Protein AF-A0A9X8QDY4-F1 (afdb_monomer)

Structure (mmCIF, N/CA/C/O backbone):
data_AF-A0A9X8QDY4-F1
#
_entry.id   AF-A0A9X8QDY4-F1
#
loop_
_atom_site.group_PDB
_atom_site.id
_atom_site.type_symbol
_atom_site.label_atom_id
_atom_site.label_alt_id
_atom_site.label_comp_id
_atom_site.label_asym_id
_atom_site.label_entity_id
_atom_site.label_seq_id
_atom_site.pdbx_PDB_ins_code
_atom_site.Cartn_x
_atom_site.Cartn_y
_atom_site.Cartn_z
_atom_site.occupancy
_atom_site.B_iso_or_equiv
_atom_site.auth_seq_id
_atom_site.auth_comp_id
_atom_site.auth_asym_id
_atom_site.auth_atom_id
_atom_site.pdbx_PDB_model_num
ATOM 1 N N . MET A 1 1 ? 10.599 -0.840 6.357 1.00 89.19 1 MET A N 1
ATOM 2 C CA . MET A 1 1 ? 9.614 0.228 6.555 1.00 89.19 1 MET A CA 1
ATOM 3 C C . MET A 1 1 ? 8.288 -0.404 6.916 1.00 89.19 1 MET A C 1
ATOM 5 O O . MET A 1 1 ? 7.885 -1.383 6.295 1.00 89.19 1 MET A O 1
ATOM 9 N N . ILE A 1 2 ? 7.612 0.186 7.897 1.00 91.94 2 ILE A N 1
ATOM 10 C CA . ILE A 1 2 ? 6.273 -0.210 8.324 1.00 91.94 2 ILE A CA 1
ATOM 11 C C . ILE A 1 2 ? 5.348 0.997 8.178 1.00 91.94 2 ILE A C 1
ATOM 13 O O . ILE A 1 2 ? 5.581 2.041 8.795 1.00 91.94 2 ILE A O 1
ATOM 17 N N . LEU A 1 3 ? 4.299 0.845 7.373 1.00 94.69 3 LEU A N 1
ATOM 18 C CA . LEU A 1 3 ? 3.211 1.811 7.234 1.00 94.69 3 LEU A CA 1
ATOM 19 C C . LEU A 1 3 ? 1.990 1.316 7.999 1.00 94.69 3 LEU A C 1
ATOM 21 O O . LEU A 1 3 ? 1.683 0.129 7.953 1.00 94.69 3 LEU A O 1
ATOM 25 N N . LYS A 1 4 ? 1.263 2.221 8.648 1.00 96.12 4 LYS A N 1
ATOM 26 C CA . LYS A 1 4 ? -0.057 1.973 9.226 1.00 96.12 4 LYS A CA 1
ATOM 27 C C . LYS A 1 4 ? -1.100 2.750 8.430 1.00 96.12 4 LYS A C 1
ATOM 29 O O . LYS A 1 4 ? -1.069 3.975 8.395 1.00 96.12 4 LYS A O 1
ATOM 34 N N . ILE A 1 5 ? -2.016 2.030 7.796 1.00 96.69 5 ILE A N 1
ATOM 35 C CA . ILE A 1 5 ? -3.130 2.558 7.008 1.00 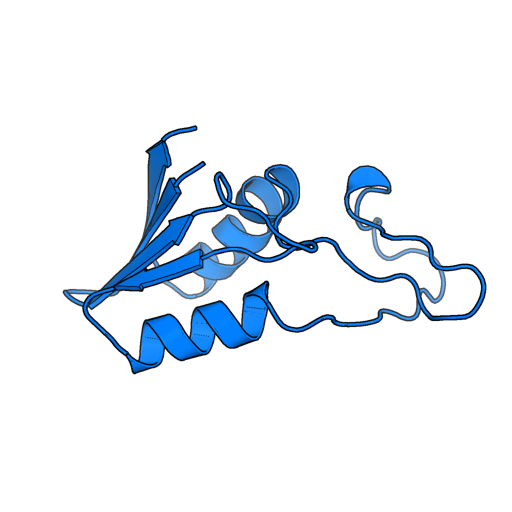96.69 5 ILE A CA 1
ATOM 36 C C . ILE A 1 5 ? -4.377 2.533 7.886 1.00 96.69 5 ILE A C 1
ATOM 38 O O . 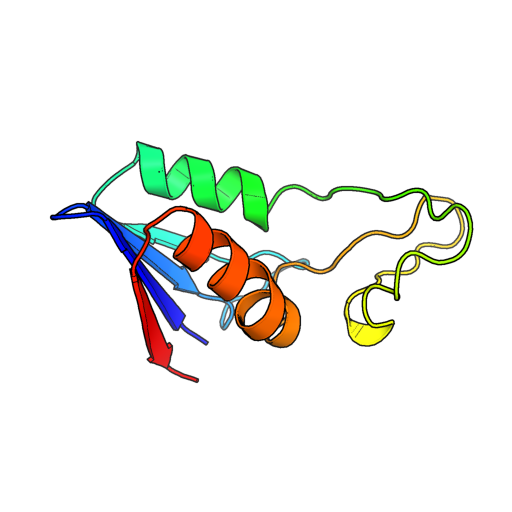ILE A 1 5 ? -4.646 1.505 8.503 1.00 96.69 5 ILE A O 1
ATOM 42 N N . LYS A 1 6 ? -5.134 3.630 7.961 1.00 96.56 6 LYS A N 1
ATOM 43 C CA . LYS A 1 6 ? -6.345 3.738 8.790 1.00 96.56 6 LYS A CA 1
ATOM 44 C C . LYS A 1 6 ? -7.531 4.299 8.014 1.00 96.56 6 LYS A C 1
ATOM 46 O O . LYS A 1 6 ? -7.357 5.200 7.193 1.00 96.56 6 LYS A O 1
ATOM 51 N N . ARG A 1 7 ? -8.734 3.829 8.348 1.00 92.81 7 ARG A N 1
ATOM 52 C CA . ARG A 1 7 ? -10.015 4.430 7.953 1.00 92.81 7 ARG A CA 1
ATOM 53 C C . ARG A 1 7 ? -11.031 4.234 9.076 1.00 92.81 7 ARG A C 1
ATOM 55 O O . ARG A 1 7 ? -11.520 3.132 9.282 1.00 92.81 7 ARG A O 1
ATOM 62 N N . GLY A 1 8 ? -11.342 5.303 9.807 1.00 91.31 8 GLY A N 1
ATOM 63 C CA . GLY A 1 8 ? -12.108 5.175 11.048 1.00 91.31 8 GLY A CA 1
ATOM 64 C C . GLY A 1 8 ? -11.343 4.327 12.070 1.00 91.31 8 GLY A C 1
ATOM 65 O O . GLY A 1 8 ? -10.165 4.583 12.320 1.00 91.31 8 GLY A O 1
ATOM 66 N N . GLU A 1 9 ? -12.003 3.315 12.632 1.00 93.38 9 GLU A N 1
ATOM 67 C CA . GLU A 1 9 ? -11.407 2.370 13.591 1.00 93.38 9 GLU A CA 1
ATOM 68 C C . GLU A 1 9 ? -10.649 1.213 12.914 1.00 93.38 9 GLU A C 1
ATOM 70 O O . GLU A 1 9 ? -9.846 0.522 13.551 1.00 93.38 9 GLU A O 1
ATOM 75 N N . ASP A 1 10 ? -10.860 1.021 11.610 1.00 94.88 10 ASP A N 1
ATOM 76 C CA . ASP A 1 10 ? -10.175 -0.003 10.832 1.00 94.88 10 ASP A CA 1
ATOM 77 C C . ASP A 1 10 ? -8.737 0.416 10.532 1.00 94.88 10 ASP A C 1
ATOM 79 O O . ASP A 1 10 ? -8.461 1.549 10.119 1.00 94.88 10 ASP A O 1
ATOM 83 N N . PHE A 1 11 ? -7.805 -0.522 10.683 1.00 96.12 11 PHE A N 1
ATOM 84 C CA . PHE A 1 11 ? -6.410 -0.328 10.340 1.00 96.12 11 PHE A CA 1
ATOM 85 C C . PHE A 1 11 ? -5.744 -1.579 9.766 1.00 96.12 11 PHE A C 1
ATOM 87 O O . PHE A 1 11 ? -6.085 -2.725 10.066 1.00 96.12 11 PHE A O 1
ATOM 94 N N . ALA A 1 12 ? -4.709 -1.329 8.974 1.00 97.25 12 ALA A N 1
ATOM 95 C CA . ALA A 1 12 ? -3.792 -2.338 8.480 1.00 97.25 12 ALA A CA 1
ATOM 96 C C . ALA A 1 12 ? -2.350 -1.830 8.539 1.00 97.25 12 ALA A C 1
ATOM 98 O O . ALA A 1 12 ? -2.091 -0.630 8.5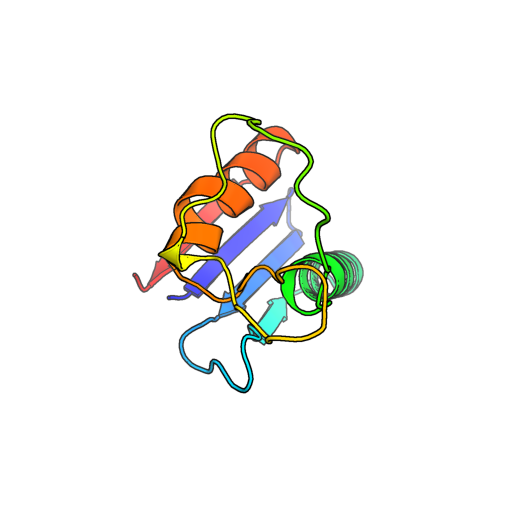15 1.00 97.25 12 ALA A O 1
ATOM 99 N N . PHE A 1 13 ? -1.409 -2.754 8.608 1.00 95.81 13 PHE A N 1
ATOM 100 C CA . PHE A 1 13 ? 0.016 -2.532 8.534 1.00 95.81 13 PHE A CA 1
ATOM 101 C C . PHE A 1 13 ? 0.551 -3.103 7.230 1.00 95.81 13 PHE A C 1
ATOM 103 O O . PHE A 1 13 ? 0.154 -4.193 6.821 1.00 95.81 13 PHE A O 1
ATOM 110 N N . ILE A 1 14 ? 1.468 -2.372 6.608 1.00 94.94 14 ILE A N 1
ATOM 111 C CA . ILE A 1 14 ? 2.252 -2.825 5.463 1.00 94.94 14 ILE A CA 1
ATOM 112 C C . ILE A 1 14 ? 3.704 -2.815 5.893 1.00 94.94 14 ILE A C 1
ATOM 114 O O . ILE A 1 14 ? 4.252 -1.757 6.199 1.00 94.94 14 ILE A O 1
ATOM 118 N N . ASP A 1 15 ? 4.310 -3.990 5.905 1.00 93.31 15 ASP A N 1
ATOM 119 C CA . ASP A 1 15 ? 5.697 -4.194 6.284 1.00 93.31 15 ASP A CA 1
ATOM 120 C C . ASP A 1 15 ? 6.494 -4.681 5.071 1.00 93.31 15 ASP A C 1
ATOM 122 O O . ASP A 1 15 ? 6.219 -5.744 4.507 1.00 93.31 15 ASP A O 1
ATOM 126 N N . ASN A 1 16 ? 7.474 -3.877 4.656 1.00 88.88 16 ASN A N 1
ATOM 127 C CA . ASN A 1 16 ? 8.397 -4.216 3.575 1.00 88.88 16 ASN A CA 1
ATOM 128 C C . ASN A 1 16 ? 9.814 -4.572 4.062 1.00 88.88 16 ASN A C 1
ATOM 130 O O . ASN A 1 16 ? 10.700 -4.759 3.234 1.00 88.88 16 ASN A O 1
ATOM 134 N N . GLU A 1 17 ? 10.059 -4.644 5.376 1.00 81.75 17 GLU A N 1
ATOM 135 C CA . GLU A 1 17 ? 11.343 -5.119 5.917 1.00 81.75 17 GLU A CA 1
ATOM 136 C C . GLU A 1 17 ? 11.541 -6.621 5.699 1.00 81.75 17 GLU A C 1
ATOM 138 O O . GLU A 1 17 ? 12.673 -7.072 5.553 1.00 81.75 17 GLU A O 1
ATOM 143 N N . GLY A 1 18 ? 10.450 -7.385 5.623 1.00 63.00 18 GLY A N 1
ATOM 144 C CA . GLY A 1 18 ? 10.455 -8.814 5.311 1.00 63.00 18 GLY A CA 1
ATOM 145 C C . GLY A 1 18 ? 10.272 -9.148 3.827 1.00 63.00 18 GLY A C 1
ATOM 146 O O . GLY A 1 18 ? 9.671 -10.181 3.542 1.00 63.00 18 GLY A O 1
ATOM 147 N N . ASP A 1 19 ? 10.697 -8.285 2.894 1.00 63.53 19 ASP A N 1
ATOM 148 C CA . ASP A 1 19 ? 10.486 -8.502 1.452 1.00 63.53 19 ASP A CA 1
ATOM 149 C C . ASP A 1 19 ? 11.067 -9.848 0.982 1.00 63.53 19 ASP A C 1
ATOM 151 O O . ASP A 1 19 ? 12.275 -10.088 1.027 1.00 63.53 19 ASP A O 1
ATOM 155 N N . ILE A 1 20 ? 10.183 -10.723 0.500 1.00 64.38 20 ILE A N 1
ATOM 156 C CA . ILE A 1 20 ? 10.519 -11.965 -0.192 1.00 64.38 20 ILE A CA 1
ATOM 157 C C . ILE A 1 20 ? 9.858 -11.888 -1.568 1.00 64.38 20 ILE A C 1
ATOM 159 O O . ILE A 1 20 ? 8.634 -11.824 -1.669 1.00 64.38 20 ILE A O 1
ATOM 163 N N . GLN A 1 21 ? 10.659 -11.946 -2.636 1.00 72.06 21 GLN A N 1
ATOM 164 C CA . GLN A 1 21 ? 10.173 -11.970 -4.026 1.00 72.06 21 GLN A CA 1
ATOM 165 C C . GLN A 1 21 ? 9.330 -10.742 -4.443 1.00 72.06 21 GLN A C 1
ATOM 167 O O . GLN A 1 21 ? 8.381 -10.886 -5.216 1.00 72.06 21 GLN A O 1
ATOM 172 N N . HIS A 1 22 ? 9.690 -9.536 -3.988 1.00 78.94 22 HIS A N 1
ATOM 173 C CA . HIS A 1 22 ? 9.008 -8.277 -4.332 1.00 78.94 22 HIS A CA 1
ATOM 174 C C . HIS A 1 22 ? 7.589 -8.175 -3.761 1.00 78.94 22 HIS A C 1
ATOM 176 O O . HIS A 1 22 ? 6.675 -7.665 -4.417 1.00 78.94 22 HIS A O 1
ATOM 182 N N . LYS A 1 23 ? 7.406 -8.678 -2.538 1.00 85.88 23 LYS A N 1
ATOM 183 C CA . LYS A 1 23 ? 6.130 -8.681 -1.815 1.00 85.88 23 LYS A CA 1
ATOM 184 C C . LYS A 1 23 ? 6.280 -8.022 -0.454 1.00 85.88 23 LYS A C 1
ATOM 186 O O . LYS A 1 23 ? 7.353 -8.005 0.138 1.00 85.88 23 LYS A O 1
ATOM 191 N N . VAL A 1 24 ? 5.179 -7.490 0.051 1.00 90.62 24 VAL A N 1
ATOM 192 C CA . VAL A 1 24 ? 5.076 -6.924 1.398 1.00 90.62 24 VAL A CA 1
ATOM 193 C C . VAL A 1 24 ? 4.212 -7.817 2.270 1.00 90.62 24 VAL A C 1
ATOM 195 O O . VAL A 1 24 ? 3.320 -8.510 1.783 1.00 90.62 24 VAL A O 1
ATOM 198 N N . ARG A 1 25 ? 4.427 -7.776 3.580 1.00 93.38 25 ARG A N 1
ATOM 199 C CA . ARG A 1 25 ? 3.498 -8.381 4.530 1.00 93.38 25 ARG A CA 1
ATOM 200 C C . ARG A 1 25 ? 2.389 -7.383 4.844 1.00 93.38 25 ARG A C 1
ATOM 202 O O . ARG A 1 25 ? 2.677 -6.240 5.192 1.00 93.38 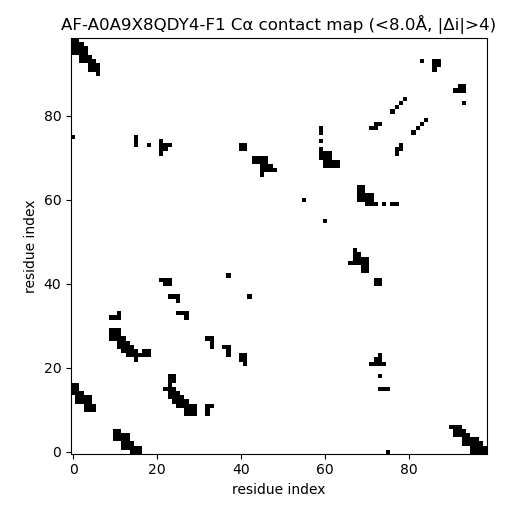25 ARG A O 1
ATOM 209 N N . VAL A 1 26 ? 1.136 -7.831 4.769 1.00 94.25 26 VAL A N 1
ATOM 210 C CA . VAL A 1 26 ? -0.034 -7.044 5.178 1.00 94.25 26 VAL A CA 1
ATOM 211 C C . VAL A 1 26 ? -0.730 -7.729 6.354 1.00 94.25 26 VAL A C 1
ATOM 213 O O . VAL A 1 26 ? -0.947 -8.939 6.337 1.00 94.25 26 VAL A O 1
ATOM 216 N N . SER A 1 27 ? -1.054 -6.976 7.401 1.00 95.62 27 SER A N 1
ATOM 217 C CA . SER A 1 27 ? -1.782 -7.461 8.586 1.00 95.62 27 SER A CA 1
ATOM 218 C C . SER A 1 27 ? -2.657 -6.351 9.168 1.00 95.62 27 SER A C 1
ATOM 220 O O . SER A 1 27 ? -2.491 -5.201 8.792 1.00 95.62 27 SER A O 1
ATOM 222 N N . GLY A 1 28 ? -3.615 -6.635 10.049 1.00 95.50 28 GLY A N 1
ATOM 223 C CA . GLY A 1 28 ? -4.521 -5.597 10.558 1.00 95.50 28 GLY A CA 1
ATOM 224 C C . GLY A 1 28 ? -5.692 -6.150 11.356 1.00 95.50 28 GLY A C 1
ATOM 225 O O . GLY A 1 28 ? -5.794 -7.362 11.529 1.00 95.50 28 GLY A O 1
ATOM 226 N N . ASN A 1 29 ? -6.563 -5.260 11.834 1.00 95.69 29 ASN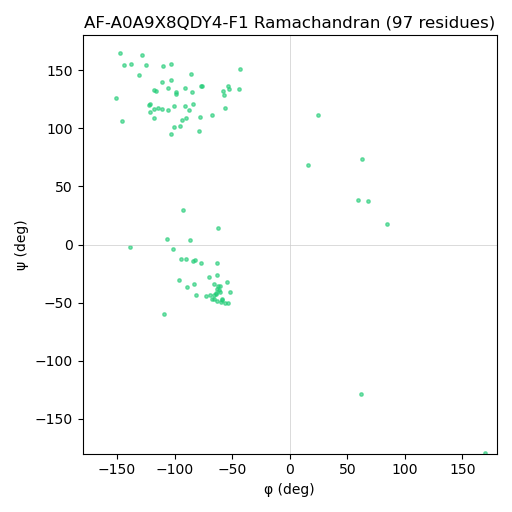 A N 1
ATOM 227 C CA . ASN A 1 29 ? -7.791 -5.637 12.546 1.00 95.69 29 ASN A CA 1
ATOM 228 C C . ASN A 1 29 ? -9.004 -5.821 11.615 1.00 95.69 29 ASN A C 1
ATOM 230 O O . ASN A 1 29 ? -10.013 -6.362 12.051 1.00 95.69 29 ASN A O 1
ATOM 234 N N . ASN A 1 30 ? -8.912 -5.392 10.352 1.00 95.38 30 ASN A N 1
ATOM 235 C CA . ASN A 1 30 ? -9.981 -5.516 9.366 1.00 95.38 30 ASN A CA 1
ATOM 236 C C . ASN A 1 30 ? -9.535 -6.394 8.187 1.00 95.38 30 ASN A C 1
ATOM 238 O O . ASN A 1 30 ? -8.713 -5.984 7.364 1.00 95.38 30 ASN A O 1
ATOM 242 N N . GLU A 1 31 ? -10.091 -7.603 8.084 1.00 95.12 31 GLU A N 1
ATOM 243 C CA . GLU A 1 31 ? -9.708 -8.577 7.052 1.00 95.12 31 GLU A CA 1
ATOM 244 C C . GLU A 1 31 ? -9.983 -8.090 5.624 1.00 95.12 31 GLU A C 1
ATOM 246 O O . GLU A 1 31 ? -9.197 -8.360 4.716 1.00 95.12 31 GLU A O 1
ATOM 251 N N . SER A 1 32 ? -11.073 -7.346 5.413 1.00 94.31 32 SER A N 1
ATOM 252 C CA . SER A 1 32 ? -11.436 -6.815 4.094 1.00 94.31 32 SER A CA 1
ATOM 253 C C . SER A 1 32 ? -10.415 -5.784 3.609 1.00 94.31 32 SER A C 1
ATOM 255 O O . SER A 1 32 ? -9.954 -5.841 2.464 1.00 94.31 32 SER A O 1
ATOM 257 N N . LEU A 1 3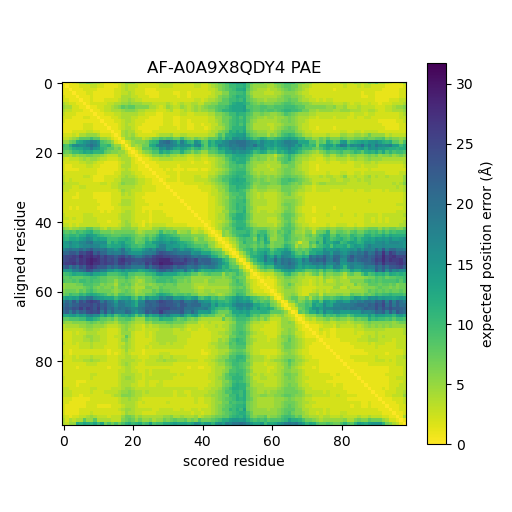3 ? -9.993 -4.882 4.501 1.00 94.94 33 LEU A N 1
ATOM 258 C CA . LEU A 1 33 ? -8.934 -3.912 4.240 1.00 94.94 33 LEU A CA 1
ATOM 259 C C . LEU A 1 33 ? -7.601 -4.617 3.972 1.00 94.94 33 LEU A C 1
ATOM 261 O O . LEU A 1 33 ? -6.958 -4.335 2.963 1.00 94.94 33 LEU A O 1
ATOM 265 N N . VAL A 1 34 ? -7.215 -5.567 4.829 1.00 96.12 34 VAL A N 1
ATOM 266 C CA . VAL A 1 34 ? -5.978 -6.350 4.674 1.00 96.12 34 VAL A CA 1
ATOM 267 C C . VAL A 1 34 ? -5.947 -7.057 3.321 1.00 96.12 34 VAL A C 1
ATOM 269 O O . VAL A 1 34 ? -4.989 -6.891 2.571 1.00 96.12 34 VAL A O 1
ATOM 272 N N . LYS A 1 35 ? -7.014 -7.777 2.961 1.00 95.19 35 LYS A N 1
ATOM 273 C CA . LYS A 1 35 ? -7.116 -8.494 1.684 1.00 95.19 35 LYS A CA 1
ATOM 274 C C . LYS A 1 35 ? -7.080 -7.550 0.483 1.00 95.19 35 LYS A C 1
ATOM 276 O O . LYS A 1 35 ? -6.477 -7.870 -0.537 1.00 95.19 35 LYS A O 1
ATOM 281 N N . SER A 1 36 ? -7.709 -6.383 0.593 1.00 93.19 36 SER A N 1
ATOM 282 C CA . SER A 1 36 ? -7.696 -5.376 -0.472 1.00 93.19 36 SER A CA 1
ATOM 283 C C . SER A 1 36 ? -6.290 -4.816 -0.698 1.00 93.19 36 SER A C 1
ATOM 285 O O . SER A 1 36 ? -5.828 -4.760 -1.835 1.00 93.19 36 SER A O 1
ATOM 287 N N . LEU A 1 37 ? -5.585 -4.456 0.377 1.00 94.50 37 LEU A N 1
ATOM 288 C CA . LEU A 1 37 ? -4.205 -3.970 0.310 1.00 94.50 37 LEU A CA 1
ATOM 289 C C . LEU A 1 37 ? -3.248 -5.051 -0.214 1.00 94.50 37 LEU A C 1
ATOM 291 O O . LEU A 1 37 ? -2.411 -4.755 -1.066 1.00 94.50 37 LEU A O 1
ATOM 295 N N . ASP A 1 38 ? -3.407 -6.298 0.236 1.00 93.25 38 ASP A N 1
ATOM 296 C CA . ASP A 1 38 ? -2.629 -7.446 -0.241 1.00 93.25 38 ASP A CA 1
ATOM 297 C C . ASP A 1 38 ? -2.807 -7.653 -1.753 1.00 93.25 38 ASP A C 1
ATOM 299 O O . ASP A 1 38 ? -1.828 -7.701 -2.496 1.00 93.25 38 ASP A O 1
ATOM 303 N N . ASN A 1 39 ? -4.051 -7.632 -2.241 1.00 90.75 39 ASN A N 1
ATOM 304 C CA . ASN A 1 39 ? -4.344 -7.734 -3.672 1.00 90.75 39 ASN A CA 1
ATOM 305 C C . ASN A 1 39 ? -3.722 -6.594 -4.492 1.00 90.75 39 ASN A C 1
ATOM 307 O O . ASN A 1 39 ? -3.302 -6.805 -5.629 1.00 90.75 39 ASN A O 1
ATOM 311 N N . ILE A 1 40 ? -3.656 -5.378 -3.948 1.00 89.44 40 ILE A N 1
ATOM 312 C CA . ILE A 1 40 ? -3.054 -4.245 -4.659 1.00 89.44 40 ILE A CA 1
ATOM 313 C C . ILE A 1 40 ? -1.529 -4.380 -4.710 1.00 89.44 40 ILE A C 1
ATOM 315 O O . ILE A 1 40 ? -0.932 -4.140 -5.765 1.00 89.44 40 ILE A O 1
ATOM 319 N N . LEU A 1 41 ? -0.897 -4.749 -3.593 1.00 90.62 41 LEU A N 1
ATOM 320 C CA . LEU A 1 41 ? 0.557 -4.692 -3.420 1.00 90.62 41 LEU A CA 1
ATOM 321 C C . LEU A 1 41 ? 1.276 -5.968 -3.865 1.00 90.62 41 LEU A C 1
ATOM 323 O O . LEU A 1 41 ? 2.354 -5.873 -4.445 1.00 90.62 41 LEU A O 1
ATOM 327 N N . ASN A 1 42 ? 0.680 -7.141 -3.649 1.00 89.31 42 ASN A N 1
ATOM 328 C CA . ASN A 1 42 ? 1.336 -8.435 -3.858 1.00 89.31 42 ASN A CA 1
ATOM 329 C C . ASN A 1 42 ? 0.952 -9.131 -5.172 1.00 89.31 42 ASN A C 1
ATOM 331 O O . ASN A 1 42 ? 1.541 -10.161 -5.517 1.00 89.31 42 ASN A O 1
ATOM 335 N N . VAL A 1 43 ? 0.019 -8.560 -5.945 1.00 83.81 43 VAL A N 1
ATOM 336 C CA . VAL A 1 43 ? -0.256 -8.991 -7.323 1.00 83.81 43 VAL A CA 1
ATOM 337 C C . VAL A 1 43 ? 0.726 -8.323 -8.285 1.00 83.81 43 VAL A C 1
ATOM 339 O O . VAL A 1 43 ? 0.766 -7.092 -8.426 1.00 83.81 43 VAL A O 1
ATOM 342 N N . GLN A 1 44 ? 1.484 -9.157 -9.003 1.00 72.81 44 GLN A N 1
ATOM 343 C CA . GLN A 1 44 ? 2.344 -8.722 -10.101 1.00 72.81 44 GLN A CA 1
ATOM 344 C C . GLN A 1 44 ? 1.483 -8.219 -11.264 1.00 72.81 44 GLN A C 1
ATOM 346 O O . GLN A 1 44 ? 0.787 -8.986 -11.927 1.00 72.81 44 GLN A O 1
ATOM 351 N N . THR A 1 45 ? 1.530 -6.914 -11.523 1.00 67.56 45 THR A N 1
ATOM 352 C CA . THR A 1 45 ? 0.844 -6.294 -12.663 1.00 67.56 45 THR A CA 1
ATOM 353 C C . THR A 1 45 ? 1.877 -5.935 -13.729 1.00 67.56 45 THR A C 1
ATOM 355 O O . THR A 1 45 ? 2.752 -5.102 -13.490 1.00 67.56 45 THR A O 1
ATOM 358 N N . GLY A 1 46 ? 1.792 -6.567 -14.902 1.00 64.62 46 GLY A N 1
ATOM 359 C CA . GLY A 1 46 ? 2.570 -6.166 -16.076 1.00 64.62 46 GLY A CA 1
ATOM 360 C C . GLY A 1 46 ? 1.962 -4.923 -16.723 1.00 64.62 46 GLY A C 1
ATOM 361 O O . GLY A 1 46 ? 0.746 -4.847 -16.895 1.00 64.62 46 GLY A O 1
ATOM 362 N N . ILE A 1 47 ? 2.793 -3.957 -17.105 1.00 62.91 47 ILE A N 1
ATOM 363 C CA . ILE A 1 47 ? 2.359 -2.728 -17.781 1.00 62.91 47 ILE A CA 1
ATOM 364 C C . ILE A 1 47 ? 2.969 -2.631 -19.177 1.00 62.91 47 ILE A C 1
ATOM 366 O O . ILE A 1 47 ? 4.166 -2.831 -19.385 1.00 62.91 47 ILE A O 1
ATOM 370 N N . ARG A 1 48 ? 2.122 -2.312 -20.162 1.00 59.69 48 ARG A N 1
ATOM 371 C CA . ARG A 1 48 ? 2.538 -2.049 -21.545 1.00 59.69 48 ARG A CA 1
ATOM 372 C C . ARG A 1 48 ? 2.753 -0.551 -21.717 1.00 59.69 48 ARG A C 1
ATOM 374 O O . ARG A 1 48 ? 1.794 0.211 -21.780 1.00 59.69 48 ARG A O 1
ATOM 381 N N . PHE A 1 49 ? 4.010 -0.135 -21.811 1.00 57.31 49 PHE A N 1
ATOM 382 C CA . PHE A 1 49 ? 4.355 1.253 -22.100 1.00 57.31 49 PHE A CA 1
ATOM 383 C C . PHE A 1 49 ? 4.173 1.530 -23.598 1.00 57.31 49 PHE A C 1
ATOM 385 O O . PHE A 1 49 ? 4.943 1.043 -24.422 1.00 57.31 49 PHE A O 1
ATOM 392 N N . ARG A 1 50 ? 3.163 2.322 -23.963 1.00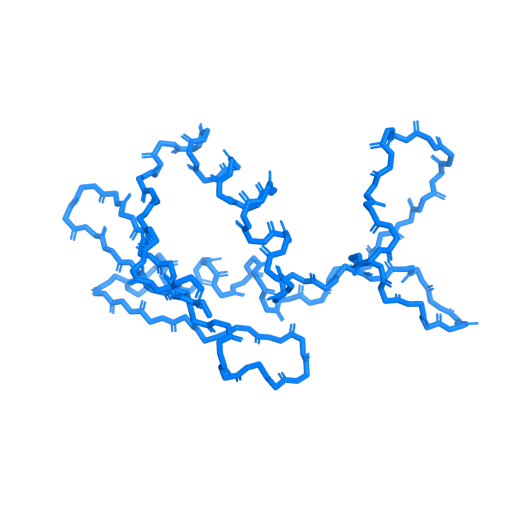 51.31 50 ARG A N 1
ATOM 393 C CA . ARG A 1 50 ? 3.151 3.063 -25.231 1.00 51.31 50 ARG A CA 1
ATOM 394 C C . ARG A 1 50 ? 3.553 4.491 -24.888 1.00 51.31 50 ARG A C 1
ATOM 396 O O . ARG A 1 50 ? 2.740 5.179 -24.298 1.00 51.31 50 ARG A O 1
ATOM 403 N N . GLY A 1 51 ? 4.816 4.834 -25.155 1.00 51.41 51 GLY A N 1
ATOM 404 C CA . GLY A 1 51 ? 5.421 6.175 -25.093 1.00 51.41 51 GLY A CA 1
ATOM 405 C C . GLY A 1 51 ? 4.778 7.217 -24.164 1.00 51.41 51 GLY A C 1
ATOM 406 O O . GLY A 1 51 ? 3.722 7.751 -24.467 1.00 51.41 51 GLY A O 1
ATOM 407 N N . GLU A 1 52 ? 5.501 7.562 -23.096 1.00 47.06 52 GLU A N 1
ATOM 408 C CA . GLU A 1 52 ? 5.398 8.836 -22.362 1.00 47.06 52 GLU A CA 1
ATOM 409 C C . GLU A 1 52 ? 4.067 9.178 -21.669 1.00 47.06 52 GLU A C 1
ATOM 411 O O . GLU A 1 52 ? 3.385 10.146 -21.986 1.00 47.06 52 GLU A O 1
ATOM 416 N N . ILE A 1 53 ? 3.791 8.494 -20.558 1.00 45.28 53 ILE A N 1
ATOM 417 C CA . ILE A 1 53 ? 3.100 9.136 -19.430 1.00 45.28 53 ILE A CA 1
ATOM 418 C C . ILE A 1 53 ? 4.176 9.409 -18.383 1.00 45.28 53 ILE A C 1
ATOM 420 O O . ILE A 1 53 ? 4.528 8.475 -17.673 1.00 45.28 53 ILE A O 1
ATOM 424 N N . LYS A 1 54 ? 4.751 10.626 -18.351 1.00 50.19 54 LYS A N 1
ATOM 425 C CA . LYS A 1 54 ? 5.645 11.177 -17.293 1.00 50.19 54 LYS A CA 1
ATOM 426 C C . LYS A 1 54 ? 6.228 10.111 -16.324 1.00 50.19 54 LYS A C 1
ATOM 428 O O . LYS A 1 54 ? 5.826 10.048 -15.167 1.00 50.19 54 LYS A O 1
ATOM 433 N N . GLY A 1 55 ? 7.113 9.256 -16.853 1.00 62.06 55 GLY A N 1
ATOM 434 C CA . GLY A 1 55 ? 7.312 7.835 -16.509 1.00 62.06 55 GLY A CA 1
ATOM 435 C C . GLY A 1 55 ? 7.326 7.387 -15.041 1.00 62.06 55 GLY A C 1
ATOM 436 O O . GLY A 1 55 ? 7.796 8.077 -14.141 1.00 62.06 55 GLY A O 1
ATOM 437 N N . ILE A 1 56 ? 6.909 6.133 -14.830 1.00 67.12 56 ILE A N 1
ATOM 438 C CA . ILE A 1 56 ? 7.256 5.359 -13.630 1.00 67.12 56 ILE A CA 1
ATOM 439 C C . ILE A 1 56 ? 8.794 5.291 -13.540 1.00 67.12 56 ILE A C 1
ATOM 441 O O . ILE A 1 56 ? 9.436 4.906 -14.523 1.00 67.12 56 ILE A O 1
ATOM 445 N N . PRO A 1 57 ? 9.408 5.643 -12.395 1.00 74.88 57 PRO A N 1
ATOM 446 C CA . PRO A 1 57 ? 10.853 5.633 -12.230 1.00 74.88 57 PRO A CA 1
ATOM 447 C C . PRO A 1 57 ? 11.459 4.280 -12.600 1.00 74.88 57 PRO A C 1
ATOM 449 O O . PRO A 1 57 ? 10.971 3.245 -12.153 1.00 74.88 57 PRO A O 1
ATOM 452 N N . HIS A 1 58 ? 12.579 4.279 -13.330 1.00 74.94 58 HIS A N 1
ATOM 453 C CA . HIS A 1 58 ? 13.263 3.040 -13.733 1.00 74.94 58 HIS A CA 1
ATOM 454 C C . HIS A 1 58 ? 13.595 2.122 -12.546 1.00 74.94 58 HIS A C 1
ATOM 456 O O . HIS A 1 58 ? 13.532 0.908 -12.687 1.00 74.94 58 HIS A O 1
ATOM 462 N N . LYS A 1 59 ? 13.874 2.690 -11.364 1.00 79.75 59 LYS A N 1
ATOM 463 C CA . LYS A 1 59 ? 14.115 1.945 -10.112 1.00 79.75 59 LYS A CA 1
ATOM 464 C C . LYS A 1 59 ? 12.917 1.131 -9.605 1.00 79.75 59 LYS A C 1
ATOM 466 O O . LYS A 1 59 ? 13.092 0.281 -8.741 1.00 79.75 59 LYS A O 1
ATOM 471 N N . LEU A 1 60 ? 11.714 1.404 -10.108 1.00 81.31 60 LEU A N 1
ATOM 472 C CA . LEU A 1 60 ? 10.510 0.629 -9.817 1.00 81.31 60 LEU A CA 1
ATOM 473 C C . LEU A 1 60 ? 10.240 -0.446 -10.869 1.00 81.31 60 LEU A C 1
ATOM 475 O O . LEU A 1 60 ? 9.387 -1.294 -10.639 1.00 81.31 60 LEU A O 1
ATOM 479 N N . ILE A 1 61 ? 10.924 -0.412 -12.015 1.00 78.31 61 ILE A N 1
ATOM 480 C CA . ILE A 1 61 ? 10.671 -1.324 -13.126 1.00 78.31 61 ILE A CA 1
ATOM 481 C C . ILE A 1 61 ? 11.558 -2.559 -12.988 1.00 78.31 61 ILE A C 1
ATOM 483 O O . ILE A 1 61 ? 12.783 -2.473 -13.068 1.00 78.31 61 ILE A O 1
ATOM 487 N N . THR A 1 62 ? 10.935 -3.722 -12.872 1.00 76.88 62 THR A N 1
ATOM 488 C CA . THR A 1 62 ? 11.588 -5.021 -13.029 1.00 76.88 62 THR A CA 1
ATOM 489 C C . THR A 1 62 ? 11.556 -5.401 -14.512 1.00 76.88 62 THR A C 1
ATOM 491 O O . THR A 1 62 ? 10.491 -5.516 -15.125 1.00 76.88 62 THR A O 1
ATOM 494 N N . LYS A 1 63 ? 12.740 -5.501 -15.131 1.00 70.00 63 LYS A N 1
ATOM 495 C CA . LYS A 1 63 ? 12.901 -5.845 -16.551 1.00 70.00 63 LYS A CA 1
ATOM 496 C C . LYS A 1 63 ? 13.142 -7.345 -16.691 1.00 70.00 63 LYS A C 1
ATOM 498 O O . LYS A 1 63 ? 14.274 -7.780 -16.524 1.00 70.00 63 LYS A O 1
ATOM 503 N N . ASP A 1 64 ? 12.116 -8.098 -17.074 1.00 60.44 64 ASP A N 1
ATOM 504 C CA . ASP A 1 64 ? 12.297 -9.466 -17.567 1.00 60.44 64 ASP A CA 1
ATOM 505 C C . ASP A 1 64 ? 12.230 -9.471 -19.092 1.00 60.44 64 ASP A C 1
ATOM 507 O O . ASP A 1 64 ? 11.225 -9.085 -19.690 1.00 60.44 64 ASP A O 1
ATOM 511 N N . GLY A 1 65 ? 13.324 -9.900 -19.726 1.00 51.03 65 GLY A N 1
ATOM 512 C CA . GLY A 1 65 ? 13.638 -9.719 -21.151 1.00 51.03 65 GLY A CA 1
ATOM 513 C C . GLY A 1 65 ? 12.694 -10.355 -22.182 1.00 51.03 65 GLY A C 1
ATOM 514 O O . GLY A 1 65 ? 13.074 -10.452 -23.345 1.00 51.03 65 GLY A O 1
ATOM 515 N N . LYS A 1 66 ? 11.489 -10.797 -21.801 1.00 56.84 66 LYS A N 1
ATOM 516 C CA . LYS A 1 66 ? 10.473 -11.361 -22.710 1.00 56.84 66 LYS A CA 1
ATOM 517 C C . LYS A 1 66 ? 9.025 -10.921 -22.428 1.00 56.84 66 LYS A C 1
ATOM 519 O O . LYS A 1 66 ? 8.143 -11.291 -23.195 1.00 56.84 66 LYS A O 1
ATOM 524 N N . ASN A 1 67 ? 8.765 -10.126 -21.387 1.00 61.41 67 ASN A N 1
ATOM 525 C CA . ASN A 1 67 ? 7.412 -9.773 -20.930 1.00 61.41 67 ASN A CA 1
ATOM 526 C C . ASN A 1 67 ? 7.228 -8.251 -20.784 1.00 61.41 67 ASN A C 1
ATOM 528 O O . ASN A 1 67 ? 8.220 -7.521 -20.744 1.00 61.41 67 ASN A O 1
ATOM 532 N N . PRO A 1 68 ? 5.980 -7.735 -20.713 1.00 66.56 68 PRO A N 1
ATOM 533 C CA . PRO A 1 68 ? 5.766 -6.351 -20.303 1.00 66.56 68 PRO A CA 1
ATOM 534 C C . PRO A 1 68 ? 6.478 -6.096 -18.972 1.00 66.56 68 PRO A C 1
ATOM 536 O O . PRO A 1 68 ? 6.363 -6.897 -18.046 1.00 66.56 68 PRO A O 1
ATOM 539 N N . SER A 1 69 ? 7.197 -4.977 -18.897 1.00 73.50 69 SER A N 1
ATOM 540 C CA . SER A 1 69 ? 7.824 -4.475 -17.677 1.00 73.50 69 SER A CA 1
ATOM 541 C C . SER A 1 69 ? 6.867 -4.568 -16.487 1.00 73.50 69 SER A C 1
ATOM 543 O O . SER A 1 69 ? 5.698 -4.183 -16.584 1.00 73.50 69 SER A O 1
ATOM 545 N N . THR A 1 70 ? 7.358 -5.061 -15.358 1.00 78.25 70 THR A N 1
ATOM 546 C CA . THR A 1 70 ? 6.590 -5.180 -14.113 1.00 78.25 70 THR A CA 1
ATOM 547 C C . THR A 1 70 ? 6.997 -4.077 -13.133 1.00 78.25 70 THR A C 1
ATOM 549 O O . THR A 1 70 ? 8.082 -3.505 -13.247 1.00 78.25 70 THR A O 1
ATOM 552 N N . ILE A 1 71 ? 6.102 -3.716 -12.206 1.00 81.00 71 ILE A N 1
ATOM 553 C CA . ILE A 1 71 ? 6.396 -2.749 -11.135 1.00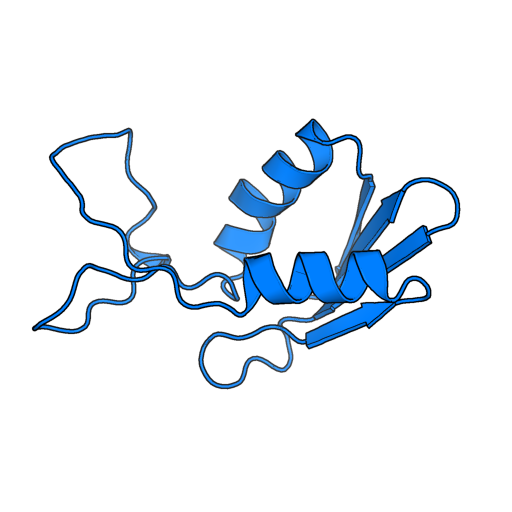 81.00 71 ILE A CA 1
ATOM 554 C C . ILE A 1 71 ? 6.732 -3.508 -9.852 1.00 81.00 71 ILE A C 1
ATOM 556 O O . ILE A 1 71 ? 5.931 -4.320 -9.390 1.00 81.00 71 ILE A O 1
ATOM 560 N N . ASN A 1 72 ? 7.852 -3.163 -9.221 1.00 86.31 72 ASN A N 1
ATOM 561 C CA . ASN A 1 72 ? 8.157 -3.561 -7.856 1.00 86.31 72 ASN A CA 1
ATOM 562 C C . ASN A 1 72 ? 7.399 -2.667 -6.853 1.00 86.31 72 ASN A C 1
ATOM 564 O O . ASN A 1 72 ? 7.840 -1.560 -6.528 1.00 86.31 72 ASN A O 1
ATOM 568 N N . LYS A 1 73 ? 6.260 -3.165 -6.356 1.00 87.88 73 LYS A N 1
ATOM 569 C CA . LYS A 1 73 ? 5.403 -2.467 -5.385 1.00 87.88 73 LYS A CA 1
ATOM 570 C C . LYS A 1 73 ? 5.869 -2.605 -3.928 1.00 87.88 73 LYS A C 1
ATOM 572 O O . LYS A 1 73 ? 5.414 -1.830 -3.092 1.00 87.88 73 LYS A O 1
ATOM 577 N N . SER A 1 74 ? 6.796 -3.518 -3.616 1.00 88.88 74 SER A N 1
ATOM 578 C CA . SER A 1 74 ? 7.424 -3.583 -2.284 1.00 88.88 74 SER A CA 1
ATOM 579 C C . SER A 1 74 ? 8.484 -2.496 -2.079 1.00 88.88 74 SER A C 1
ATOM 581 O O . SER A 1 74 ? 8.869 -2.185 -0.945 1.00 88.88 74 SER A O 1
ATOM 583 N N . ASN A 1 75 ? 8.943 -1.871 -3.171 1.00 88.56 75 ASN A N 1
ATOM 584 C CA . ASN A 1 75 ? 9.951 -0.824 -3.133 1.00 88.56 75 ASN A CA 1
ATOM 585 C C . ASN A 1 75 ? 9.508 0.358 -2.256 1.00 88.56 75 ASN A C 1
ATOM 587 O O . ASN A 1 75 ? 8.421 0.913 -2.428 1.00 88.56 75 ASN A O 1
ATOM 591 N N . LYS A 1 76 ? 10.403 0.810 -1.370 1.00 89.25 76 LYS A N 1
ATOM 592 C CA . LYS A 1 76 ? 10.162 1.942 -0.463 1.00 89.25 76 LYS A CA 1
ATOM 593 C C . LYS A 1 76 ? 9.672 3.197 -1.189 1.00 89.25 76 LYS A C 1
ATOM 595 O O . LYS A 1 76 ? 8.763 3.858 -0.703 1.00 89.25 76 LYS A O 1
ATOM 600 N N . LEU A 1 77 ? 10.233 3.512 -2.357 1.00 87.38 77 LEU A N 1
ATOM 601 C CA . LEU A 1 77 ? 9.789 4.656 -3.150 1.00 87.38 77 LEU A CA 1
ATOM 602 C C . LEU A 1 77 ? 8.350 4.481 -3.640 1.00 87.38 77 LEU A C 1
ATOM 604 O O . LEU A 1 77 ? 7.585 5.436 -3.594 1.00 87.38 77 LEU A O 1
ATOM 608 N N . TYR A 1 78 ? 7.982 3.288 -4.116 1.00 89.88 78 TYR A N 1
ATOM 609 C CA . TYR A 1 78 ? 6.615 3.035 -4.569 1.00 89.88 78 TYR A CA 1
ATOM 610 C C . TYR A 1 78 ? 5.629 3.271 -3.427 1.00 89.88 78 TYR A C 1
ATOM 612 O O . TYR A 1 78 ? 4.674 4.030 -3.576 1.00 89.88 78 TYR A O 1
ATOM 620 N N . LEU A 1 79 ? 5.918 2.676 -2.269 1.00 91.62 79 LEU A N 1
ATOM 621 C CA . LEU A 1 79 ? 5.085 2.791 -1.079 1.00 91.62 79 LEU A CA 1
ATOM 622 C C . LEU A 1 79 ? 4.941 4.249 -0.603 1.00 91.62 79 LEU A C 1
ATOM 624 O O . LEU A 1 79 ? 3.841 4.667 -0.250 1.00 91.62 79 LEU A O 1
ATOM 628 N N . MET A 1 80 ? 6.025 5.027 -0.641 1.00 89.94 80 MET A N 1
ATOM 629 C CA . MET A 1 80 ? 6.060 6.406 -0.140 1.00 89.94 80 MET A CA 1
ATOM 630 C C . MET A 1 80 ? 5.499 7.455 -1.100 1.00 89.94 80 MET A C 1
ATOM 632 O O . MET A 1 80 ? 4.776 8.346 -0.668 1.00 89.94 80 MET A O 1
ATOM 636 N N . GLU A 1 81 ? 5.837 7.371 -2.384 1.00 86.19 81 GLU A N 1
ATOM 637 C CA . GLU A 1 81 ? 5.541 8.437 -3.353 1.00 86.19 81 GLU A CA 1
ATOM 638 C C . GLU A 1 81 ? 4.255 8.176 -4.141 1.00 86.19 81 GLU A C 1
ATOM 640 O O . GLU A 1 81 ? 3.572 9.109 -4.562 1.00 86.19 81 GLU A O 1
ATOM 645 N N . TYR A 1 82 ? 3.921 6.902 -4.359 1.00 88.00 82 TYR A N 1
ATOM 646 C CA . TYR A 1 82 ? 2.801 6.509 -5.212 1.00 88.00 82 TYR A CA 1
ATOM 647 C C . TYR A 1 82 ? 1.661 5.956 -4.369 1.00 88.00 82 TYR A C 1
ATOM 649 O O . TYR A 1 82 ? 0.574 6.524 -4.342 1.00 88.00 82 TYR A O 1
ATOM 657 N N . PHE A 1 83 ? 1.925 4.889 -3.619 1.00 91.56 83 PHE A N 1
ATOM 658 C CA . PHE A 1 83 ? 0.881 4.176 -2.898 1.00 91.56 83 PHE A CA 1
ATOM 659 C C . PHE A 1 83 ? 0.273 4.999 -1.759 1.00 91.56 83 PHE A C 1
ATOM 661 O O . PHE A 1 83 ? -0.948 5.100 -1.664 1.00 91.56 83 PHE A O 1
ATOM 668 N N . LYS A 1 84 ? 1.110 5.642 -0.931 1.00 92.94 84 LYS A N 1
ATOM 669 C CA . LYS A 1 84 ? 0.653 6.558 0.124 1.00 92.94 84 LYS A CA 1
ATOM 670 C C . LYS A 1 84 ? -0.270 7.641 -0.438 1.00 92.94 84 LYS A C 1
ATOM 672 O O . LYS A 1 84 ? -1.368 7.823 0.077 1.00 92.94 84 LYS A O 1
ATOM 677 N N . ARG A 1 85 ? 0.155 8.317 -1.510 1.00 90.69 85 ARG A N 1
ATOM 678 C CA . ARG A 1 85 ? -0.627 9.376 -2.159 1.00 90.69 85 ARG A CA 1
ATOM 679 C C . ARG A 1 85 ? -1.979 8.854 -2.645 1.00 90.69 85 ARG A C 1
ATOM 681 O O . ARG A 1 85 ? -3.000 9.489 -2.404 1.00 90.69 85 ARG A O 1
ATOM 688 N N . ASP A 1 86 ? -1.993 7.704 -3.314 1.00 90.94 86 ASP A N 1
ATOM 689 C CA . ASP A 1 86 ? -3.222 7.122 -3.855 1.00 90.94 86 ASP A CA 1
ATOM 690 C C . ASP A 1 86 ? -4.193 6.690 -2.738 1.00 90.94 86 ASP A C 1
ATOM 692 O O . ASP A 1 86 ? -5.407 6.814 -2.904 1.00 90.94 86 ASP A O 1
ATOM 696 N N . LEU A 1 87 ? -3.685 6.224 -1.591 1.00 94.25 87 LEU A N 1
ATOM 697 C CA . LEU A 1 87 ? -4.493 5.926 -0.404 1.00 94.25 87 LEU A CA 1
ATOM 698 C C . LEU A 1 87 ? -5.056 7.191 0.257 1.00 94.25 87 LEU A C 1
ATOM 700 O O . LEU A 1 87 ? -6.236 7.224 0.605 1.00 94.25 87 LEU A O 1
ATOM 704 N N . GLU A 1 88 ? -4.247 8.241 0.399 1.00 93.06 88 GLU A N 1
ATOM 705 C CA . GLU A 1 88 ? -4.691 9.525 0.960 1.00 93.06 88 GLU A CA 1
ATOM 706 C C . GLU A 1 88 ? -5.796 10.159 0.105 1.00 93.06 88 GLU A C 1
ATOM 708 O O . GLU A 1 88 ? -6.794 10.639 0.640 1.00 93.06 88 GLU A O 1
ATOM 713 N N . LEU A 1 89 ? -5.692 10.066 -1.227 1.00 93.06 89 LEU A N 1
ATOM 714 C CA . LEU A 1 89 ? -6.749 10.494 -2.154 1.00 93.06 89 LEU A CA 1
ATOM 715 C C . LEU A 1 89 ? -8.052 9.691 -2.006 1.00 93.06 89 LEU A C 1
ATOM 717 O O . LEU A 1 89 ? -9.127 10.203 -2.308 1.00 93.06 89 LEU A O 1
ATOM 721 N N . GLN A 1 90 ? -7.974 8.448 -1.531 1.00 91.50 90 GLN A N 1
ATOM 722 C CA . GLN A 1 90 ? -9.132 7.596 -1.238 1.00 91.50 90 GLN A CA 1
ATOM 723 C C . GLN A 1 90 ? -9.690 7.808 0.182 1.00 91.50 90 GLN A C 1
ATOM 725 O O . GLN A 1 90 ? -10.628 7.117 0.585 1.00 91.50 90 GLN A O 1
ATOM 730 N N . GLY A 1 91 ? -9.137 8.761 0.942 1.00 94.00 91 GLY A N 1
ATOM 731 C CA . GLY A 1 91 ? -9.589 9.108 2.289 1.00 94.00 91 GLY A CA 1
ATOM 732 C C . GLY A 1 91 ? -9.010 8.232 3.403 1.00 94.00 91 GLY A C 1
ATOM 733 O O . GLY A 1 91 ? -9.563 8.212 4.502 1.00 94.00 91 GLY A O 1
ATOM 734 N N . PHE A 1 92 ? -7.924 7.499 3.142 1.00 96.19 92 PHE A N 1
ATOM 735 C CA . PHE A 1 92 ? -7.180 6.798 4.188 1.00 96.19 92 PHE A CA 1
ATOM 736 C C . PHE A 1 92 ? -6.145 7.717 4.838 1.00 96.19 92 PHE A C 1
ATOM 738 O O . PHE A 1 92 ? -5.500 8.521 4.170 1.00 96.19 92 PHE A O 1
ATOM 745 N N . THR A 1 93 ? -5.908 7.522 6.133 1.00 96.81 93 THR A N 1
ATOM 746 C CA . THR A 1 93 ? -4.744 8.098 6.816 1.00 96.81 93 THR A CA 1
ATOM 747 C C . THR A 1 93 ? -3.585 7.113 6.743 1.00 96.81 93 THR A C 1
ATOM 749 O O . THR A 1 93 ? -3.767 5.925 7.018 1.00 96.81 93 THR A O 1
ATOM 752 N N . VAL A 1 94 ? -2.388 7.597 6.406 1.00 96.19 94 VAL A N 1
ATOM 753 C CA . VAL A 1 94 ? -1.177 6.773 6.305 1.00 96.19 94 VAL A CA 1
ATOM 754 C C . VAL A 1 94 ? -0.105 7.291 7.262 1.00 96.19 94 VAL A C 1
ATOM 756 O O . VAL A 1 94 ? 0.431 8.380 7.081 1.00 96.19 94 VAL A O 1
ATOM 759 N N . GLU A 1 95 ? 0.232 6.494 8.272 1.00 94.94 95 GLU A N 1
ATOM 760 C CA . GLU A 1 95 ? 1.263 6.790 9.273 1.00 94.94 95 GLU A CA 1
ATOM 761 C C . GLU A 1 95 ? 2.515 5.941 9.023 1.00 94.94 95 GLU A C 1
ATOM 763 O O . GLU A 1 95 ? 2.426 4.732 8.810 1.00 94.94 95 GLU A O 1
ATOM 768 N N . ILE A 1 96 ? 3.699 6.551 9.084 1.00 93.38 96 ILE A N 1
ATOM 769 C CA . ILE A 1 96 ? 4.975 5.830 8.993 1.00 93.38 96 ILE A CA 1
ATOM 770 C C . ILE A 1 96 ? 5.390 5.446 10.411 1.00 93.38 96 ILE A C 1
ATOM 772 O O . ILE A 1 96 ? 5.768 6.305 11.203 1.00 93.38 96 ILE A O 1
ATOM 776 N N . ILE A 1 97 ? 5.318 4.157 10.733 1.00 92.50 97 ILE A N 1
ATOM 777 C CA . ILE A 1 97 ? 5.683 3.641 12.059 1.00 92.50 97 ILE A CA 1
ATOM 778 C C . ILE A 1 97 ? 7.195 3.416 12.152 1.00 92.50 97 ILE A C 1
ATOM 780 O O . ILE A 1 97 ? 7.795 3.611 13.207 1.00 92.50 97 ILE A O 1
ATOM 784 N N . LYS A 1 98 ? 7.820 3.018 11.039 1.00 86.25 98 LYS A N 1
ATOM 785 C CA . LYS A 1 98 ? 9.265 2.788 10.939 1.00 86.25 98 LYS A CA 1
ATOM 786 C C . LYS A 1 98 ? 9.733 3.063 9.514 1.00 86.25 98 LYS A C 1
ATOM 788 O O . LYS A 1 98 ? 9.152 2.489 8.595 1.00 86.25 98 LYS A O 1
ATOM 793 N N . ALA A 1 99 ? 10.737 3.925 9.337 1.00 79.56 99 ALA A N 1
ATOM 794 C CA . ALA A 1 99 ? 11.251 4.369 8.033 1.00 79.56 99 ALA A CA 1
ATOM 795 C C . ALA A 1 99 ? 12.431 3.529 7.536 1.00 79.56 99 ALA A C 1
ATOM 797 O O . ALA A 1 99 ? 13.318 3.207 8.348 1.00 79.56 99 ALA A O 1
#

Nearest PDB structures (foldseek):
  6lqk-assembly2_B  TM=4.745E-01  e=9.276E+00  Apis mellifera

Mean predicted aligned error: 6.22 Å

pLDDT: mean 83.24, std 14.14, range [45.28, 97.25]

Secondary structure (DSSP, 8-state):
-EEEEEETTEEEEEE-TT-SSS--EEEES-HHHHHHHHHHHHS--B----S-SS---GGGEE--TTS--EE-TTSHHIIIIIIHHHHHHTT-EEEE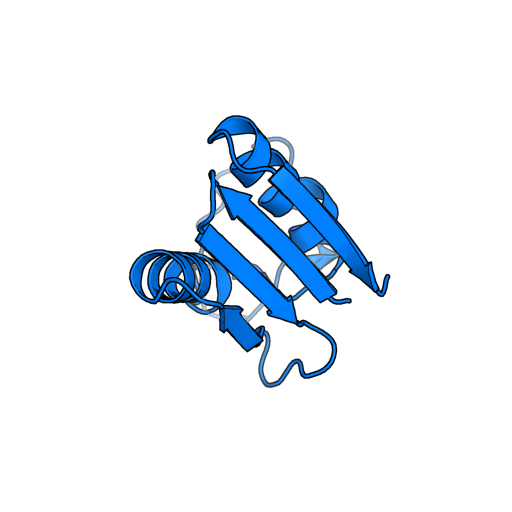EE-

Radius of gyration: 14.02 Å; Cα contacts (8 Å, |Δi|>4): 161; chains: 1; bounding box: 26×23×39 Å

Solvent-accessible surface area (backbone atoms only — not comparable to full-atom values): 5703 Å² total; per-residue (Å²): 65,31,38,37,40,33,53,88,93,41,36,29,37,42,32,38,73,74,55,60,94,58,23,51,50,62,43,61,84,30,68,68,60,26,54,52,52,39,57,64,43,58,49,87,54,68,45,82,85,76,80,84,69,88,65,80,59,70,93,37,50,46,82,53,100,87,58,58,43,29,61,41,47,35,39,69,64,40,43,61,70,47,48,43,51,58,40,43,76,72,65,33,48,77,43,80,78,40,124

Sequence (99 aa):
MILKIKRGEDFAFIDNEGDIQHKVRVSGNNESLVKSLDNILNVQTGIRFRGEIKGIPHKLITKDGKNPSTINKSNKLYLMEYFKRDLELQGFTVEIIKA

Foldseek 3Di:
DWKWKDDVVWIKIWALVPDDPLATDIDTPDPVVSVVVRCVRVDWDADDDDDDPPDDDPVQWDDDPPGRTTGSSSDPCNVPPPVCVVSVVVVMDMDDPDD